Protein AF-A0AAV3RCK6-F1 (afdb_monomer)

Secondary structure (DSSP, 8-state):
-------------------TT-EEEEEEEETT--TTT---EEEEEEEETTEEEEEEEEE-SS--SSHHHHHHHHHHHHHHHHHHHHHHHHHTT----SPEEEEES-HHHHHHHH-TT--SS-TTTHHHHHHHHHHHHTTSEEEEE--GGG-PPP--------

Structure (mmCIF, N/CA/C/O backbone):
data_AF-A0AAV3RCK6-F1
#
_entry.id   AF-A0AAV3RCK6-F1
#
loop_
_atom_site.group_PDB
_atom_site.id
_atom_site.type_symbol
_atom_site.label_atom_id
_atom_site.label_alt_id
_atom_site.label_comp_id
_atom_site.label_asym_id
_atom_site.label_entity_id
_atom_site.label_seq_id
_atom_site.pdbx_PDB_ins_code
_atom_site.Cartn_x
_atom_site.Cartn_y
_atom_site.Cartn_z
_atom_site.occupancy
_atom_site.B_iso_or_equiv
_atom_site.auth_seq_id
_atom_site.auth_comp_id
_atom_site.auth_asym_id
_atom_site.auth_atom_id
_atom_site.pdbx_PDB_model_num
ATOM 1 N N . MET A 1 1 ? -31.144 50.987 -7.242 1.00 37.03 1 MET A N 1
ATOM 2 C CA . MET A 1 1 ? -29.852 50.619 -7.860 1.00 37.03 1 MET A CA 1
ATOM 3 C C . MET A 1 1 ? -29.172 49.601 -6.957 1.00 37.03 1 MET A C 1
ATOM 5 O O . MET A 1 1 ? -29.012 49.925 -5.790 1.00 37.03 1 MET A O 1
ATOM 9 N N . TYR A 1 2 ? -28.798 48.442 -7.527 1.00 28.69 2 TYR A N 1
ATOM 10 C CA . TYR A 1 2 ? -27.949 47.359 -6.977 1.00 28.69 2 TYR A CA 1
ATOM 11 C C . TYR A 1 2 ? -28.524 46.544 -5.791 1.00 28.69 2 TYR A C 1
ATOM 13 O O . TYR A 1 2 ? -29.094 47.122 -4.881 1.00 28.69 2 TYR A O 1
ATOM 21 N N . ASN A 1 3 ? -28.474 45.205 -5.709 1.00 35.22 3 ASN A N 1
ATOM 22 C CA . ASN A 1 3 ? -27.654 44.142 -6.325 1.00 35.22 3 ASN A CA 1
ATOM 23 C C . ASN A 1 3 ? -28.512 42.853 -6.454 1.00 35.22 3 ASN A C 1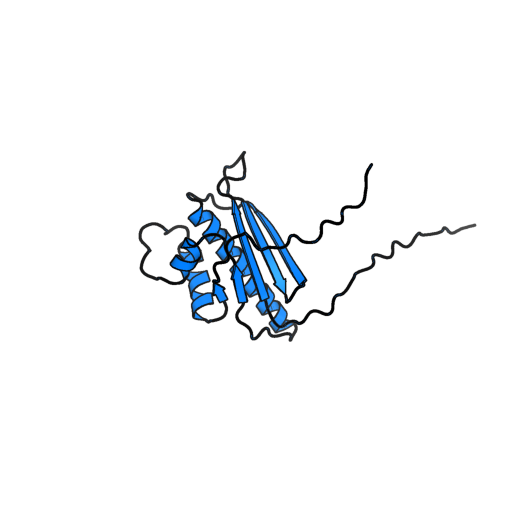
ATOM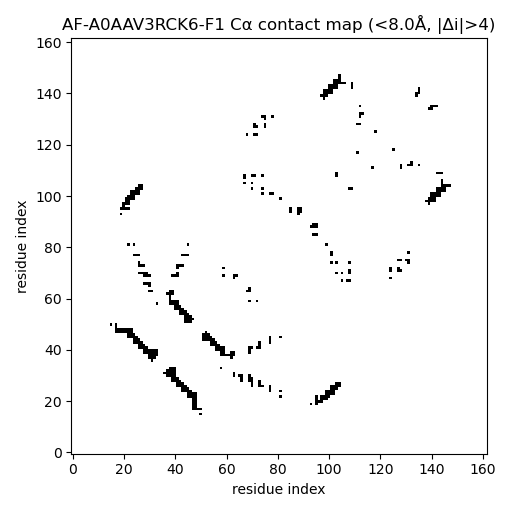 25 O O . ASN A 1 3 ? -29.297 42.563 -5.561 1.00 35.22 3 ASN A O 1
ATOM 29 N N . SER A 1 4 ? -28.551 42.179 -7.608 1.00 34.81 4 SER A N 1
ATOM 30 C CA . SER A 1 4 ? -27.689 41.052 -8.036 1.00 34.81 4 SER A CA 1
ATOM 31 C C . SER A 1 4 ? -27.956 39.717 -7.308 1.00 34.81 4 SER A C 1
ATOM 33 O O . SER A 1 4 ? -27.585 39.534 -6.153 1.00 34.81 4 SER A O 1
ATOM 35 N N . LEU A 1 5 ? -28.600 38.784 -8.025 1.00 42.97 5 LEU A N 1
ATOM 36 C CA . LEU A 1 5 ? -28.798 37.373 -7.673 1.00 42.97 5 LEU A CA 1
ATOM 37 C C . LEU A 1 5 ? -27.470 36.616 -7.822 1.00 42.97 5 LEU A C 1
ATOM 39 O O . LEU A 1 5 ? -26.964 36.486 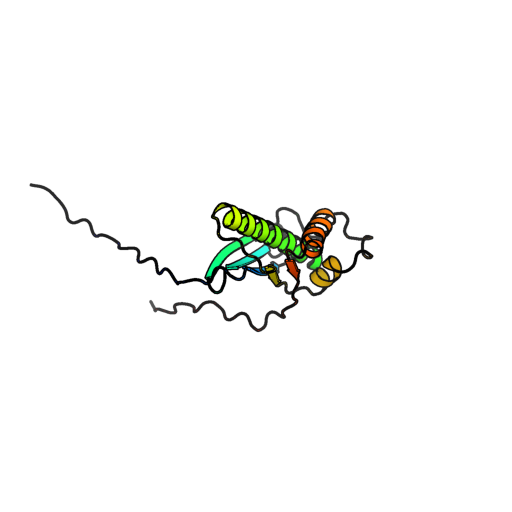-8.935 1.00 42.97 5 LEU A O 1
ATOM 43 N N . GLN A 1 6 ? -26.931 36.068 -6.732 1.00 38.38 6 GLN A N 1
ATOM 44 C CA . GLN A 1 6 ? -25.886 35.045 -6.802 1.00 38.38 6 GLN A CA 1
ATOM 45 C C . GLN A 1 6 ? -26.498 33.663 -6.561 1.00 38.38 6 GLN A C 1
ATOM 47 O O . GLN A 1 6 ? -26.965 33.338 -5.472 1.00 38.38 6 GLN A O 1
ATOM 52 N N . SER A 1 7 ? -26.498 32.872 -7.633 1.00 46.41 7 SER A N 1
ATOM 53 C CA . SER A 1 7 ? -26.775 31.438 -7.664 1.00 46.41 7 SER A CA 1
ATOM 54 C C . SER A 1 7 ? -25.803 30.695 -6.742 1.00 46.41 7 SER A C 1
ATOM 56 O O . SER A 1 7 ? -24.600 30.641 -7.001 1.00 46.41 7 SER A O 1
ATOM 58 N N . GLY A 1 8 ? -26.320 30.145 -5.644 1.00 41.75 8 GLY A N 1
ATOM 59 C CA . GLY A 1 8 ? -25.568 29.276 -4.750 1.00 41.75 8 GLY A CA 1
ATOM 60 C C . GLY A 1 8 ? -25.539 27.852 -5.295 1.00 41.75 8 GLY A C 1
ATOM 61 O O . GLY A 1 8 ? -26.522 27.126 -5.179 1.00 41.75 8 GLY A O 1
ATOM 62 N N . HIS A 1 9 ? -24.406 27.427 -5.854 1.00 49.38 9 HIS A N 1
ATOM 63 C CA . HIS A 1 9 ? -24.121 26.007 -6.060 1.00 49.38 9 HIS A CA 1
ATOM 64 C C . HIS A 1 9 ? -23.918 25.338 -4.692 1.00 49.38 9 HIS A C 1
ATOM 66 O O . HIS A 1 9 ? -22.811 25.323 -4.149 1.00 49.38 9 HIS A O 1
ATOM 72 N N . SER A 1 10 ? -24.978 24.770 -4.124 1.00 48.69 10 SER A N 1
ATOM 73 C CA . SER A 1 10 ? -24.889 23.878 -2.970 1.00 48.69 10 SER A CA 1
ATOM 74 C C . SER A 1 10 ? -24.235 22.563 -3.405 1.00 48.69 10 SER A C 1
ATOM 76 O O . SER A 1 10 ? -24.882 21.642 -3.899 1.00 48.69 10 SER A O 1
ATOM 78 N N . ARG A 1 11 ? -22.909 22.474 -3.246 1.00 53.84 11 ARG A N 1
ATOM 79 C CA . ARG A 1 11 ? -22.178 21.203 -3.330 1.00 53.84 11 ARG A CA 1
ATOM 80 C C . ARG A 1 11 ? -22.642 20.312 -2.177 1.00 53.84 11 ARG A C 1
ATOM 82 O O . ARG A 1 11 ? -22.252 20.519 -1.031 1.00 53.84 11 ARG A O 1
ATOM 89 N N . LEU A 1 12 ? -23.519 19.364 -2.490 1.00 44.03 12 LEU A N 1
ATOM 90 C CA . LEU A 1 12 ? -24.016 18.365 -1.555 1.00 44.03 12 LEU A CA 1
ATOM 91 C C . LEU A 1 12 ? -22.910 17.327 -1.318 1.00 44.03 12 LEU A C 1
ATOM 93 O O . LEU A 1 12 ? -22.669 16.464 -2.159 1.00 44.03 12 LEU A O 1
ATOM 97 N N . TRP A 1 13 ? -22.210 17.427 -0.193 1.00 50.34 13 TRP A N 1
ATOM 98 C CA . TRP A 1 13 ? -21.311 16.369 0.259 1.00 50.34 13 TRP A CA 1
ATOM 99 C C . TRP A 1 13 ? -22.150 15.280 0.928 1.00 50.34 13 TRP A C 1
ATOM 101 O O . TRP A 1 13 ? -22.814 15.537 1.931 1.00 50.34 13 TRP A O 1
ATOM 111 N N . VAL A 1 14 ? -22.144 14.071 0.368 1.00 56.88 14 VAL A N 1
ATOM 112 C CA . VAL A 1 14 ? -22.771 12.909 1.005 1.00 56.88 14 VAL A CA 1
ATOM 113 C C . VAL A 1 14 ? -21.751 12.306 1.964 1.00 56.88 14 VAL A C 1
ATOM 115 O O . VAL A 1 14 ? -20.749 11.738 1.535 1.00 56.88 14 VAL A O 1
ATOM 118 N N . LEU A 1 15 ? -21.992 12.465 3.264 1.00 53.50 15 LEU A N 1
ATOM 119 C CA . LEU A 1 15 ? -21.208 11.814 4.308 1.00 53.50 15 LEU A CA 1
ATOM 120 C C . LEU A 1 15 ? -21.858 10.466 4.622 1.00 53.50 15 LEU A C 1
ATOM 122 O O . LEU A 1 15 ? -22.974 10.420 5.139 1.00 53.50 15 LEU A O 1
ATOM 126 N N . TYR A 1 16 ? -21.171 9.373 4.301 1.00 58.69 16 TYR A N 1
ATOM 127 C CA . TYR A 1 16 ? -21.591 8.042 4.724 1.00 58.69 16 TYR A CA 1
ATOM 128 C C . TYR A 1 16 ? -21.055 7.770 6.135 1.00 58.69 16 TYR A C 1
ATOM 130 O O . TYR A 1 16 ? -19.864 7.986 6.376 1.00 58.69 16 TYR A O 1
ATOM 138 N N . PRO A 1 17 ? -21.888 7.295 7.080 1.00 56.59 17 PRO A N 1
ATOM 139 C CA . PRO A 1 17 ? -21.384 6.783 8.345 1.00 56.59 17 PRO A CA 1
ATOM 140 C C . PRO A 1 17 ? -20.485 5.581 8.045 1.00 56.59 17 PRO A C 1
ATOM 142 O O . PRO A 1 17 ? -20.944 4.553 7.555 1.00 56.59 17 PRO A O 1
ATOM 145 N N . CYS A 1 18 ? -19.190 5.739 8.299 1.00 58.44 18 CYS A N 1
ATOM 146 C CA . CYS A 1 18 ? -18.191 4.727 8.008 1.00 58.44 18 CYS A CA 1
ATOM 147 C C . CYS A 1 18 ? -17.692 4.113 9.313 1.00 58.44 18 CYS A C 1
ATOM 149 O O . CYS A 1 18 ? -17.218 4.824 10.200 1.00 58.44 18 CYS A O 1
ATOM 151 N N . SER A 1 19 ? -17.761 2.788 9.439 1.00 64.94 19 SER A N 1
ATOM 152 C CA . SER A 1 19 ? -17.076 2.105 10.532 1.00 64.94 19 SER A CA 1
ATOM 153 C C . SER A 1 19 ? -15.565 2.215 10.309 1.00 64.94 19 SER A C 1
ATOM 155 O O . SER A 1 19 ? -15.023 1.597 9.391 1.00 64.94 19 SER A O 1
ATOM 157 N N . VAL A 1 20 ? -14.880 2.996 11.146 1.00 66.62 20 VAL A N 1
ATOM 158 C CA . VAL A 1 20 ? -13.416 3.200 11.145 1.00 66.62 20 VAL A CA 1
ATOM 159 C C . VAL A 1 20 ? -12.715 1.976 11.755 1.00 66.62 20 VAL A C 1
ATOM 161 O O . VAL A 1 20 ? -11.941 2.074 12.698 1.00 66.62 20 VAL A O 1
ATOM 164 N N . SER A 1 21 ? -13.064 0.777 11.294 1.00 75.69 21 SER A N 1
ATOM 165 C CA . SER A 1 21 ? -12.618 -0.476 11.914 1.00 75.69 21 SER A CA 1
ATOM 166 C C . SER A 1 21 ? -11.607 -1.234 11.069 1.00 75.69 21 SER A C 1
ATOM 168 O O . SER A 1 21 ? -10.853 -2.033 11.621 1.00 75.69 21 SER A O 1
ATOM 170 N N . LYS A 1 22 ? -11.567 -1.004 9.750 1.00 84.81 22 LYS A N 1
ATOM 171 C CA . LYS A 1 22 ? -10.732 -1.772 8.823 1.00 84.81 22 LYS A CA 1
ATOM 172 C C . LYS A 1 22 ? -10.112 -0.885 7.754 1.00 84.81 22 LYS A C 1
ATOM 174 O O . LYS A 1 22 ? -10.825 -0.133 7.099 1.00 84.81 22 LYS A O 1
ATOM 179 N N . LEU A 1 23 ? -8.804 -1.029 7.556 1.00 88.38 23 LEU A N 1
ATOM 180 C CA . LEU A 1 23 ? -8.079 -0.448 6.431 1.00 88.38 23 LEU A CA 1
ATOM 181 C C . LEU A 1 23 ? -7.781 -1.557 5.413 1.00 88.38 23 LEU A C 1
ATOM 183 O O . LEU A 1 23 ? -7.241 -2.607 5.777 1.00 88.38 23 LEU A O 1
ATOM 187 N N . ALA A 1 24 ? -8.157 -1.342 4.157 1.00 90.00 24 ALA A N 1
ATOM 188 C CA . ALA A 1 24 ? -7.881 -2.260 3.059 1.00 90.00 24 ALA A CA 1
ATOM 189 C C . ALA A 1 24 ? -7.297 -1.489 1.880 1.00 90.00 24 ALA A C 1
ATOM 191 O O . ALA A 1 24 ? -7.839 -0.466 1.472 1.00 90.00 24 ALA A O 1
ATOM 192 N N . SER A 1 25 ? -6.213 -1.997 1.318 1.00 90.56 25 SER A N 1
ATOM 193 C CA . SER A 1 25 ? -5.490 -1.340 0.240 1.00 90.56 25 SER A CA 1
ATOM 194 C C . SER A 1 25 ? -5.354 -2.284 -0.940 1.00 90.56 25 SER A C 1
ATOM 196 O O . SER A 1 25 ? -5.172 -3.483 -0.760 1.00 90.56 25 SER A O 1
ATOM 198 N N . PHE A 1 26 ? -5.431 -1.745 -2.147 1.00 89.88 26 PHE A N 1
ATOM 199 C CA . PHE A 1 26 ? -5.258 -2.484 -3.391 1.00 89.88 26 PHE A CA 1
ATOM 200 C C . PHE A 1 26 ? -4.215 -1.775 -4.238 1.00 89.88 26 PHE A C 1
ATOM 202 O O . PHE A 1 26 ? -4.136 -0.544 -4.215 1.00 89.88 26 PHE A O 1
ATOM 209 N N . THR A 1 27 ? -3.437 -2.541 -4.988 1.00 89.44 27 THR A N 1
ATOM 210 C CA . THR A 1 27 ? -2.449 -2.011 -5.923 1.00 89.44 27 THR A CA 1
ATOM 211 C C . THR A 1 27 ? -2.356 -2.883 -7.165 1.00 89.44 27 THR A C 1
ATOM 213 O O . THR A 1 27 ? -2.672 -4.071 -7.117 1.00 89.44 27 THR A O 1
ATOM 216 N N . ASP A 1 28 ? -1.969 -2.239 -8.258 1.00 87.31 28 ASP A N 1
ATOM 217 C CA . ASP A 1 28 ? -1.803 -2.805 -9.593 1.00 87.31 28 ASP A CA 1
ATOM 218 C C . ASP A 1 28 ? -0.685 -2.016 -10.293 1.00 87.31 28 ASP A C 1
ATOM 220 O O . ASP A 1 28 ? -0.606 -0.786 -10.124 1.00 87.31 28 ASP A O 1
ATOM 224 N N . ALA A 1 29 ? 0.202 -2.678 -11.037 1.00 86.50 29 ALA A N 1
ATOM 225 C CA . ALA A 1 29 ? 1.292 -2.011 -11.737 1.00 86.50 29 ALA A CA 1
ATOM 226 C C . ALA A 1 29 ? 1.480 -2.508 -13.178 1.00 86.50 29 ALA A C 1
ATOM 228 O O . ALA A 1 29 ? 1.993 -3.587 -13.455 1.00 86.50 29 ALA A O 1
ATOM 229 N N . ASP A 1 30 ? 1.233 -1.617 -14.133 1.00 86.44 30 ASP A N 1
ATOM 230 C CA . ASP A 1 30 ? 1.476 -1.894 -15.543 1.00 86.44 30 ASP A CA 1
ATOM 231 C C . ASP A 1 30 ? 2.953 -1.668 -15.909 1.00 86.44 30 ASP A C 1
ATOM 233 O O . ASP A 1 30 ? 3.501 -0.565 -15.765 1.00 86.44 30 ASP A O 1
ATOM 237 N N . TRP A 1 31 ? 3.624 -2.716 -16.387 1.00 82.38 31 TRP A N 1
ATOM 238 C CA . TRP A 1 31 ? 5.041 -2.676 -16.740 1.00 82.38 31 TRP A CA 1
ATOM 239 C C . TRP A 1 31 ? 5.271 -2.061 -18.118 1.00 82.38 31 TRP A C 1
ATOM 241 O O . TRP A 1 31 ? 4.818 -2.569 -19.138 1.00 82.38 31 TRP A O 1
ATOM 251 N N . GLY A 1 32 ? 6.043 -0.973 -18.160 1.00 76.56 32 GLY A N 1
ATOM 252 C CA . GLY A 1 32 ? 6.334 -0.280 -19.415 1.00 76.56 32 GLY A CA 1
ATOM 253 C C . GLY A 1 32 ? 5.127 0.434 -20.037 1.00 76.56 32 GLY A C 1
ATOM 254 O O . GLY A 1 32 ? 5.206 0.807 -21.208 1.00 76.56 32 GLY A O 1
ATOM 255 N N . GLY A 1 33 ? 4.056 0.657 -19.265 1.00 76.50 33 GLY A N 1
ATOM 256 C CA . GLY A 1 33 ? 2.799 1.258 -19.727 1.00 76.50 33 GLY A CA 1
ATOM 257 C C . GLY A 1 33 ? 2.914 2.689 -20.269 1.00 76.50 33 GLY A C 1
ATOM 258 O O . GLY A 1 33 ? 2.032 3.150 -20.988 1.00 76.50 33 GLY A O 1
ATOM 259 N N . CYS A 1 34 ? 4.006 3.415 -19.985 1.00 77.31 34 CYS A N 1
ATOM 260 C CA . CYS A 1 34 ? 4.273 4.700 -20.635 1.00 77.31 34 CYS A CA 1
ATOM 261 C C . CYS A 1 34 ? 4.972 4.498 -22.000 1.00 77.31 34 CYS A C 1
ATOM 263 O O . CYS A 1 34 ? 6.137 4.090 -22.017 1.00 77.31 34 CYS A O 1
ATOM 265 N N . PRO A 1 35 ? 4.335 4.838 -23.138 1.00 73.00 35 PRO A N 1
ATOM 266 C CA . PRO A 1 35 ? 4.895 4.590 -24.470 1.00 73.00 35 PRO A CA 1
ATOM 267 C C . PRO A 1 35 ? 6.183 5.379 -24.745 1.00 73.00 35 PRO A C 1
ATOM 269 O O . PRO A 1 35 ? 7.084 4.852 -25.398 1.00 73.00 35 PRO A O 1
ATOM 272 N N . ASP A 1 36 ? 6.300 6.591 -24.193 1.00 75.50 36 ASP A N 1
ATOM 273 C CA . ASP A 1 36 ? 7.427 7.493 -24.461 1.00 75.50 36 ASP A CA 1
ATOM 274 C C . ASP A 1 36 ? 8.680 7.134 -23.658 1.00 75.50 36 ASP A C 1
ATOM 276 O O . ASP A 1 36 ? 9.793 7.153 -24.177 1.00 75.50 36 ASP A O 1
ATOM 280 N N . THR A 1 37 ? 8.518 6.802 -22.374 1.00 77.12 37 THR A N 1
ATOM 281 C CA . THR A 1 37 ? 9.660 6.576 -21.471 1.00 77.12 37 THR A CA 1
ATOM 282 C C . THR A 1 37 ? 9.826 5.126 -21.044 1.00 77.12 37 THR A C 1
ATOM 284 O O . THR A 1 37 ? 10.754 4.836 -20.293 1.00 77.12 37 THR A O 1
ATOM 287 N N . ARG A 1 38 ? 8.902 4.233 -21.430 1.00 80.06 38 ARG A N 1
ATOM 288 C CA . ARG A 1 38 ? 8.833 2.827 -20.986 1.00 80.06 38 ARG A CA 1
ATOM 289 C C . ARG A 1 38 ? 8.890 2.657 -19.464 1.00 80.06 38 ARG A C 1
ATOM 291 O O . ARG A 1 38 ? 9.323 1.630 -18.953 1.00 80.06 38 ARG A O 1
ATOM 298 N N . GLN A 1 39 ? 8.433 3.674 -18.735 1.00 82.62 39 GLN A N 1
ATOM 299 C CA . GLN A 1 39 ? 8.279 3.611 -17.284 1.00 82.62 39 GLN A CA 1
ATOM 300 C C . GLN A 1 39 ? 6.984 2.880 -16.955 1.00 82.62 39 GLN A C 1
ATOM 302 O O . GLN A 1 39 ? 5.975 3.064 -17.639 1.00 82.62 39 GLN A O 1
ATOM 307 N N . SER A 1 40 ? 7.017 2.084 -15.894 1.00 85.31 40 SER A N 1
ATOM 308 C CA . SER A 1 40 ? 5.822 1.437 -15.371 1.00 85.31 40 SER A CA 1
ATOM 309 C C . SER A 1 40 ? 4.857 2.452 -14.761 1.00 85.31 40 SER A C 1
ATOM 311 O O . SER A 1 40 ? 5.273 3.499 -14.252 1.00 85.31 40 SER A O 1
ATOM 313 N N . ILE A 1 41 ? 3.570 2.129 -14.780 1.00 86.62 41 ILE A N 1
ATOM 314 C CA . ILE A 1 41 ? 2.505 2.917 -14.162 1.00 86.62 41 ILE A CA 1
ATOM 315 C C . ILE A 1 41 ? 1.974 2.103 -12.990 1.00 86.62 41 ILE A C 1
ATOM 317 O O . ILE A 1 41 ? 1.455 1.016 -13.184 1.00 86.62 41 ILE A O 1
ATOM 321 N N . SER A 1 42 ? 2.107 2.622 -11.775 1.00 88.06 42 SER A N 1
ATOM 322 C CA . SER A 1 42 ? 1.524 2.004 -10.583 1.00 88.06 42 SER A CA 1
ATOM 323 C C . SER A 1 42 ? 0.258 2.738 -10.181 1.00 88.06 42 SER A C 1
ATOM 325 O O . SER A 1 42 ? 0.255 3.972 -10.103 1.00 88.06 42 SER A O 1
ATOM 327 N N . SER A 1 43 ? -0.779 1.982 -9.861 1.00 90.62 43 SER A N 1
ATOM 328 C CA . SER A 1 43 ? -1.999 2.486 -9.259 1.00 90.62 43 SER A CA 1
ATOM 329 C C . SER A 1 43 ? -2.225 1.880 -7.879 1.00 90.62 43 SER A C 1
ATOM 331 O O . SER A 1 43 ? -1.736 0.792 -7.551 1.00 90.62 43 SER A O 1
ATOM 333 N N . TYR A 1 44 ? -2.941 2.621 -7.041 1.00 91.25 44 TYR A N 1
ATOM 334 C CA . TYR A 1 44 ? -3.436 2.108 -5.778 1.00 91.25 44 TYR A CA 1
ATOM 335 C C . TYR A 1 44 ? -4.751 2.765 -5.377 1.00 91.25 44 TYR A C 1
ATOM 337 O O . TYR A 1 44 ? -5.064 3.892 -5.773 1.00 91.25 44 TYR A O 1
ATOM 345 N N . CYS A 1 45 ? -5.481 2.073 -4.511 1.00 92.06 45 CYS A N 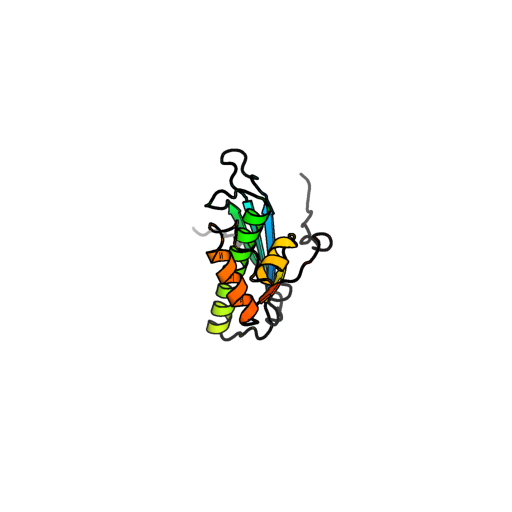1
ATOM 346 C CA . CYS A 1 45 ? -6.616 2.621 -3.785 1.00 92.06 45 CYS A CA 1
ATOM 347 C C . CYS A 1 45 ? -6.644 2.087 -2.350 1.00 92.06 45 CYS A C 1
ATOM 349 O O . CYS A 1 45 ? -6.418 0.900 -2.116 1.00 92.06 45 CYS A O 1
ATOM 351 N N . VAL A 1 46 ? -6.938 2.969 -1.398 1.00 90.38 46 VAL A N 1
ATOM 352 C CA . VAL A 1 46 ? -7.029 2.687 0.035 1.00 90.38 46 VAL A CA 1
ATOM 353 C C . VAL A 1 46 ? -8.445 2.982 0.509 1.00 90.38 46 VAL A C 1
ATOM 355 O O . VAL A 1 46 ? -8.964 4.088 0.339 1.00 90.38 46 VAL A O 1
ATOM 358 N N . TYR A 1 47 ? -9.045 1.981 1.134 1.00 89.62 47 TYR A N 1
ATOM 359 C CA . TYR A 1 47 ? -10.375 2.010 1.710 1.00 89.62 47 TYR A CA 1
ATOM 360 C C . TYR A 1 47 ? -10.300 1.985 3.230 1.00 89.62 47 TYR A C 1
ATOM 362 O O . TYR A 1 47 ? -9.564 1.192 3.822 1.00 89.62 47 TYR A O 1
ATOM 370 N N . LEU A 1 48 ? -11.123 2.820 3.850 1.00 88.62 48 LEU A N 1
ATOM 371 C CA . LEU A 1 48 ? -11.460 2.754 5.260 1.00 88.62 48 LEU A CA 1
ATOM 372 C C . LEU A 1 48 ? -12.893 2.234 5.358 1.00 88.62 48 LEU A C 1
ATOM 374 O O . LEU A 1 48 ? -13.815 2.906 4.904 1.00 88.62 48 LEU A O 1
ATOM 378 N N . GLY A 1 49 ? -13.083 1.027 5.890 1.00 86.88 49 GLY A N 1
ATOM 379 C CA . GLY A 1 49 ? -14.356 0.315 5.772 1.00 86.88 49 GLY A CA 1
ATOM 380 C C . GLY A 1 49 ? -14.750 0.163 4.300 1.00 86.88 49 GLY A C 1
ATOM 381 O O . GLY A 1 49 ? -13.977 -0.372 3.508 1.00 86.88 49 GLY A O 1
ATOM 382 N N . ASP A 1 50 ? -15.918 0.692 3.940 1.00 84.62 50 ASP A N 1
ATOM 383 C CA . ASP A 1 50 ? -16.427 0.711 2.560 1.00 84.62 50 ASP A CA 1
ATOM 384 C C . ASP A 1 50 ? -16.142 2.038 1.825 1.00 84.62 50 ASP A C 1
ATOM 386 O O . ASP A 1 50 ? -16.540 2.221 0.675 1.00 84.62 50 ASP A O 1
ATOM 390 N N . SER A 1 51 ? -15.459 2.985 2.476 1.00 86.81 51 SER A N 1
ATOM 391 C CA . SER A 1 51 ? -15.197 4.319 1.924 1.00 86.81 51 SER A CA 1
ATOM 392 C C . SER A 1 51 ? -13.814 4.397 1.287 1.00 86.81 51 SER A C 1
ATOM 394 O O . SER A 1 51 ? -12.808 4.154 1.952 1.00 86.81 51 SER A O 1
ATOM 396 N N . LEU A 1 52 ? -13.745 4.795 0.014 1.00 89.38 52 LEU A N 1
ATOM 397 C CA . LEU A 1 52 ? -12.483 5.119 -0.655 1.00 89.38 52 LEU A CA 1
ATOM 398 C C . LEU A 1 52 ? -11.932 6.439 -0.097 1.00 89.38 52 LEU A C 1
ATOM 400 O O . LEU A 1 52 ? -12.570 7.480 -0.254 1.00 89.38 52 LEU A O 1
ATOM 404 N N . ILE A 1 53 ? -10.754 6.402 0.528 1.00 89.75 53 ILE A N 1
ATOM 405 C CA . ILE A 1 53 ? -10.159 7.574 1.196 1.00 89.75 53 ILE A CA 1
ATOM 406 C C . ILE A 1 53 ? -8.896 8.102 0.511 1.00 89.75 53 ILE A C 1
ATOM 408 O O . ILE A 1 53 ? -8.598 9.286 0.627 1.00 89.75 53 ILE A O 1
ATOM 412 N N . SER A 1 54 ? -8.163 7.255 -0.215 1.00 91.12 54 SER A N 1
ATOM 413 C CA . SER A 1 54 ? -6.981 7.658 -0.984 1.00 91.12 54 SER A CA 1
ATOM 414 C C . SER A 1 54 ? -6.872 6.803 -2.239 1.00 91.12 54 SER A C 1
ATOM 416 O O . SER A 1 54 ? -7.132 5.601 -2.208 1.00 91.12 54 SER A O 1
ATOM 418 N N . TRP A 1 55 ? -6.513 7.415 -3.359 1.00 93.56 55 TRP A N 1
ATOM 419 C CA . TRP A 1 55 ? -6.218 6.715 -4.602 1.00 93.56 55 TRP A CA 1
ATOM 420 C C . TRP A 1 55 ? -5.206 7.516 -5.405 1.00 93.56 55 TRP A C 1
ATOM 422 O O . TRP A 1 55 ? -5.155 8.746 -5.328 1.00 93.56 55 TRP A O 1
ATOM 432 N N . SER A 1 56 ? -4.397 6.821 -6.193 1.00 90.38 56 SER A N 1
ATOM 433 C CA . SER A 1 56 ? -3.489 7.471 -7.126 1.00 90.38 56 SER A CA 1
ATOM 434 C C . SER A 1 56 ? -3.159 6.543 -8.278 1.00 90.38 56 SER A C 1
ATOM 436 O O . SER A 1 56 ? -3.102 5.326 -8.118 1.00 90.38 56 SER A O 1
ATOM 438 N N . VAL A 1 57 ? -2.891 7.141 -9.433 1.00 90.25 57 VAL A N 1
ATOM 439 C CA . VAL A 1 57 ? -2.265 6.480 -10.573 1.00 90.25 57 VAL A CA 1
ATOM 440 C C . VAL A 1 57 ? -1.051 7.318 -10.926 1.00 90.25 57 VAL A C 1
ATOM 442 O O . VAL A 1 57 ? -1.180 8.492 -11.277 1.00 90.25 57 VAL A O 1
ATOM 445 N N . LYS A 1 58 ? 0.141 6.743 -10.787 1.00 86.50 58 LYS A N 1
ATOM 446 C CA . LYS A 1 58 ? 1.394 7.469 -10.984 1.00 86.50 58 LYS A CA 1
ATOM 447 C C . LYS A 1 58 ? 2.409 6.639 -11.744 1.00 86.50 58 LYS A C 1
ATOM 449 O O . LYS A 1 58 ? 2.555 5.436 -11.540 1.00 86.50 58 LYS A O 1
ATOM 454 N N . ARG A 1 59 ? 3.161 7.326 -12.598 1.00 86.88 59 ARG A N 1
ATOM 455 C CA . ARG A 1 59 ? 4.348 6.760 -13.235 1.00 86.88 59 ARG A CA 1
ATOM 456 C C . ARG A 1 59 ? 5.421 6.512 -12.180 1.00 86.88 59 ARG A C 1
ATOM 458 O O . ARG A 1 59 ? 5.667 7.367 -11.327 1.00 86.88 59 ARG A O 1
ATOM 465 N N . GLN A 1 60 ? 6.066 5.355 -12.251 1.00 83.06 60 GLN A N 1
ATOM 466 C CA . GLN A 1 60 ? 7.200 5.036 -11.396 1.00 83.06 60 GLN A CA 1
ATOM 467 C C . GLN A 1 60 ? 8.400 5.890 -11.809 1.00 83.06 60 GLN A C 1
ATOM 469 O O . GLN A 1 60 ? 8.766 5.939 -12.982 1.00 83.06 60 GLN A O 1
ATOM 474 N N . GLN A 1 61 ? 9.009 6.573 -10.837 1.00 79.25 61 GLN A N 1
ATOM 475 C CA . GLN A 1 61 ? 10.174 7.433 -11.081 1.00 79.25 61 GLN A CA 1
ATOM 476 C C . GLN A 1 61 ? 11.388 6.629 -11.559 1.00 79.25 61 GLN A C 1
ATOM 478 O O . GLN A 1 61 ? 12.196 7.115 -12.346 1.00 79.25 61 GLN A O 1
ATOM 483 N N . THR A 1 62 ? 11.498 5.385 -11.101 1.00 78.50 62 THR A N 1
ATOM 484 C CA . THR A 1 62 ? 12.567 4.464 -11.475 1.00 78.50 62 THR A CA 1
ATOM 485 C C . THR A 1 62 ? 12.057 3.492 -12.528 1.00 78.50 62 THR A C 1
ATOM 487 O O . THR A 1 62 ? 10.995 2.894 -12.357 1.00 78.50 62 THR A O 1
ATOM 490 N N . LEU A 1 63 ? 12.838 3.287 -13.590 1.00 78.81 63 LEU A N 1
ATOM 491 C CA . LEU A 1 63 ? 12.575 2.230 -14.564 1.00 78.81 63 LEU A CA 1
ATOM 492 C C . LEU A 1 63 ? 12.572 0.867 -13.867 1.00 78.81 63 LEU A C 1
ATOM 494 O O . LEU A 1 63 ? 13.405 0.609 -12.998 1.00 78.81 63 LEU A O 1
ATOM 498 N N . SER A 1 64 ? 11.626 0.015 -14.246 1.00 79.25 64 SER A N 1
ATOM 499 C CA . SER A 1 64 ? 11.516 -1.347 -13.731 1.00 79.25 64 SER A CA 1
ATOM 500 C C . SER A 1 64 ? 11.949 -2.322 -14.819 1.00 79.25 64 SER A C 1
ATOM 502 O O . SER A 1 64 ? 11.452 -2.261 -15.945 1.00 79.25 64 SER A O 1
ATOM 504 N N . GLY A 1 65 ? 12.893 -3.207 -14.500 1.00 77.69 65 GLY A N 1
ATOM 505 C CA . GLY A 1 65 ? 13.440 -4.185 -15.443 1.00 77.69 65 GLY A CA 1
ATOM 506 C C . GLY A 1 65 ? 12.528 -5.392 -15.672 1.00 77.69 65 GLY A C 1
ATOM 507 O O . GLY A 1 65 ? 12.759 -6.164 -16.597 1.00 77.69 65 GLY A O 1
ATOM 508 N N . SER A 1 66 ? 11.491 -5.558 -14.845 1.00 78.88 66 SER A N 1
ATOM 509 C CA . SER A 1 66 ? 10.492 -6.625 -14.958 1.00 78.88 66 SER A CA 1
ATOM 510 C C . SER A 1 66 ? 9.133 -6.188 -14.404 1.00 78.88 66 SER A C 1
ATOM 512 O O . SER A 1 66 ? 9.050 -5.228 -13.632 1.00 78.88 66 SER A O 1
ATOM 514 N N . SER A 1 67 ? 8.073 -6.925 -14.746 1.00 79.62 67 SER A N 1
ATOM 515 C CA . SER A 1 67 ? 6.740 -6.731 -14.162 1.00 79.62 67 SER A CA 1
ATOM 516 C C . SER A 1 67 ? 6.718 -6.993 -12.659 1.00 79.62 67 SER A C 1
ATOM 518 O O . SER A 1 67 ? 6.177 -6.189 -11.913 1.00 79.62 67 SER A O 1
ATOM 520 N N . ALA A 1 68 ? 7.398 -8.041 -12.184 1.00 78.75 68 ALA A N 1
ATOM 521 C CA . ALA A 1 68 ? 7.503 -8.331 -10.753 1.00 78.75 68 ALA A CA 1
ATOM 522 C C . ALA A 1 68 ? 8.142 -7.180 -9.959 1.00 78.75 68 ALA A C 1
ATOM 524 O O . ALA A 1 68 ? 7.716 -6.876 -8.850 1.00 78.75 68 ALA A O 1
ATOM 525 N N . GLU A 1 69 ? 9.144 -6.517 -10.535 1.00 79.62 69 GLU A N 1
ATOM 526 C CA . GLU A 1 69 ? 9.767 -5.341 -9.932 1.00 79.62 69 GLU A CA 1
ATOM 527 C C . GLU A 1 69 ? 8.827 -4.128 -9.906 1.00 79.62 69 GLU A C 1
ATOM 529 O O . GLU A 1 69 ? 8.771 -3.410 -8.907 1.00 79.62 69 GLU A O 1
ATOM 534 N N . ALA A 1 70 ? 8.082 -3.904 -10.993 1.00 84.38 70 ALA A N 1
ATOM 535 C CA . ALA A 1 70 ? 7.092 -2.836 -11.067 1.00 84.38 70 ALA A CA 1
ATOM 536 C C . ALA A 1 70 ? 5.989 -3.031 -10.017 1.00 84.38 70 ALA A C 1
ATOM 538 O O . ALA A 1 70 ? 5.694 -2.100 -9.268 1.00 84.38 70 ALA A O 1
ATOM 539 N N . GLU A 1 71 ? 5.463 -4.248 -9.905 1.00 84.38 71 GLU A N 1
ATOM 540 C CA . GLU A 1 71 ? 4.488 -4.629 -8.882 1.00 84.38 71 GLU A CA 1
ATOM 541 C C . GLU A 1 71 ? 5.037 -4.410 -7.476 1.00 84.38 71 GLU A C 1
ATOM 543 O O . GLU A 1 71 ? 4.401 -3.770 -6.640 1.00 84.38 71 GLU A O 1
ATOM 548 N N . TYR A 1 72 ? 6.275 -4.841 -7.224 1.00 80.12 72 TYR A N 1
ATOM 549 C CA . TYR A 1 72 ? 6.902 -4.682 -5.915 1.00 80.12 72 TYR A CA 1
ATOM 550 C C . TYR A 1 72 ? 6.996 -3.210 -5.482 1.00 80.12 72 TYR A C 1
ATOM 552 O O . TYR A 1 72 ? 6.644 -2.853 -4.355 1.00 80.12 72 TYR A O 1
ATOM 560 N N . LYS A 1 73 ? 7.421 -2.332 -6.395 1.00 83.94 73 LYS A N 1
ATOM 561 C CA . LYS A 1 73 ? 7.464 -0.880 -6.157 1.00 83.94 73 LYS A CA 1
ATOM 562 C C . LYS A 1 73 ? 6.066 -0.281 -5.956 1.00 83.94 73 LYS A C 1
ATOM 564 O O .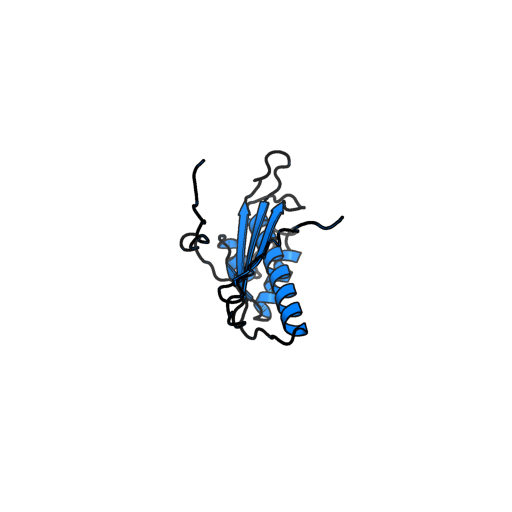 LYS A 1 73 ? 5.916 0.681 -5.201 1.00 83.94 73 LYS A O 1
ATOM 569 N N . GLY A 1 74 ? 5.045 -0.827 -6.621 1.00 86.62 74 GLY A N 1
ATOM 570 C CA . GLY A 1 74 ? 3.638 -0.484 -6.386 1.00 86.62 74 GLY A CA 1
ATOM 571 C C . GLY A 1 74 ? 3.210 -0.821 -4.956 1.00 86.62 74 GLY A C 1
ATOM 572 O O . GLY A 1 74 ? 2.734 0.055 -4.228 1.00 86.62 74 GLY A O 1
ATOM 573 N N . VAL A 1 75 ? 3.512 -2.044 -4.513 1.00 85.81 75 VAL A N 1
ATOM 574 C CA . VAL A 1 75 ? 3.245 -2.522 -3.149 1.00 85.81 75 VAL A CA 1
ATOM 575 C C . VAL A 1 75 ? 3.950 -1.671 -2.096 1.00 85.81 75 VAL A C 1
ATOM 577 O O . VAL A 1 75 ? 3.319 -1.225 -1.141 1.00 85.81 75 VAL A O 1
ATOM 580 N N . ALA A 1 76 ? 5.236 -1.373 -2.270 1.00 86.06 76 ALA A N 1
ATOM 581 C CA . ALA A 1 76 ? 5.970 -0.532 -1.324 1.00 86.06 76 ALA A CA 1
ATOM 582 C C . ALA A 1 76 ? 5.349 0.870 -1.179 1.00 86.06 76 ALA A C 1
ATOM 584 O O . ALA A 1 76 ? 5.233 1.388 -0.066 1.00 86.06 76 ALA A O 1
ATOM 585 N N . ASN A 1 77 ? 4.872 1.447 -2.287 1.00 88.12 77 ASN A N 1
ATOM 586 C CA . ASN A 1 77 ? 4.153 2.721 -2.287 1.00 88.12 77 ASN A CA 1
ATOM 587 C C . ASN A 1 77 ? 2.813 2.653 -1.549 1.00 88.12 77 ASN A C 1
ATOM 589 O O . ASN A 1 77 ? 2.519 3.524 -0.737 1.00 88.12 77 ASN A O 1
ATOM 593 N N . VAL A 1 78 ? 1.976 1.649 -1.825 1.00 89.56 78 VAL A N 1
ATOM 594 C CA . VAL A 1 78 ? 0.674 1.565 -1.145 1.00 89.56 78 VAL A CA 1
ATOM 595 C C . VAL A 1 78 ? 0.845 1.247 0.342 1.00 89.56 78 VAL A C 1
ATOM 597 O O . VAL A 1 78 ? 0.062 1.708 1.173 1.00 89.56 78 VAL A O 1
ATOM 600 N N . VAL A 1 79 ? 1.891 0.503 0.707 1.00 87.88 79 VAL A N 1
ATOM 601 C CA . VAL A 1 79 ? 2.226 0.215 2.104 1.00 87.88 79 VAL A CA 1
ATOM 602 C C . VAL A 1 79 ? 2.649 1.478 2.848 1.00 87.88 79 VAL A C 1
ATOM 604 O O . VAL A 1 79 ? 2.181 1.696 3.969 1.00 87.88 79 VAL A O 1
ATOM 607 N N . SER A 1 80 ? 3.499 2.316 2.249 1.00 89.00 80 SER A N 1
ATOM 608 C CA . SER A 1 80 ? 3.913 3.577 2.870 1.00 89.00 80 SER A CA 1
ATOM 609 C C . SER A 1 80 ? 2.729 4.531 3.042 1.00 89.00 80 SER A C 1
ATOM 611 O O . SER A 1 80 ? 2.548 5.069 4.134 1.00 89.00 80 SER A O 1
ATOM 613 N N . GLU A 1 81 ? 1.861 4.633 2.033 1.00 91.12 81 GLU A N 1
ATOM 614 C CA . GLU A 1 81 ? 0.611 5.398 2.100 1.00 91.12 81 GLU A CA 1
ATOM 615 C C . GLU A 1 81 ? -0.320 4.874 3.206 1.00 91.12 81 GLU A C 1
ATOM 617 O O . GLU A 1 81 ? -0.832 5.639 4.022 1.00 91.12 81 GLU A O 1
ATOM 622 N N . SER A 1 82 ? -0.497 3.552 3.298 1.00 89.38 82 SER A N 1
ATOM 623 C CA . SER A 1 82 ? -1.347 2.929 4.323 1.00 89.38 82 SER A CA 1
ATOM 624 C C . SER A 1 82 ? -0.801 3.167 5.733 1.00 89.38 82 SER A C 1
ATOM 626 O O . SER A 1 82 ? -1.561 3.437 6.663 1.00 89.38 82 SER A O 1
ATOM 628 N N . CYS A 1 83 ? 0.524 3.108 5.900 1.00 89.00 83 CYS A N 1
ATOM 629 C CA . CYS A 1 83 ? 1.191 3.451 7.154 1.00 89.00 83 CYS A CA 1
ATOM 630 C C . CYS A 1 83 ? 0.992 4.926 7.516 1.00 89.00 83 CYS A C 1
ATOM 632 O O . CYS A 1 83 ? 0.702 5.228 8.674 1.00 89.00 83 CYS A O 1
ATOM 634 N N . TRP A 1 84 ? 1.111 5.830 6.541 1.00 92.00 84 TRP A N 1
ATOM 635 C CA . TRP A 1 84 ? 0.871 7.255 6.749 1.00 92.00 84 TRP A CA 1
ATOM 636 C C . TRP A 1 84 ? -0.574 7.524 7.182 1.00 92.00 84 TRP A C 1
ATOM 638 O O . TRP A 1 84 ? -0.784 8.160 8.212 1.00 92.00 84 TRP A O 1
ATOM 648 N N . ILE A 1 85 ? -1.561 6.948 6.486 1.00 91.12 85 ILE A N 1
ATOM 649 C CA . ILE A 1 85 ? -2.984 7.051 6.851 1.00 91.12 85 ILE A CA 1
ATOM 650 C C . ILE A 1 85 ? -3.227 6.506 8.259 1.00 91.12 85 ILE A C 1
ATOM 652 O O . ILE A 1 85 ? -3.939 7.125 9.048 1.00 91.12 85 ILE A O 1
ATOM 656 N N . ARG A 1 86 ? -2.630 5.363 8.612 1.00 88.12 86 ARG A N 1
ATOM 657 C CA . ARG A 1 86 ? -2.802 4.784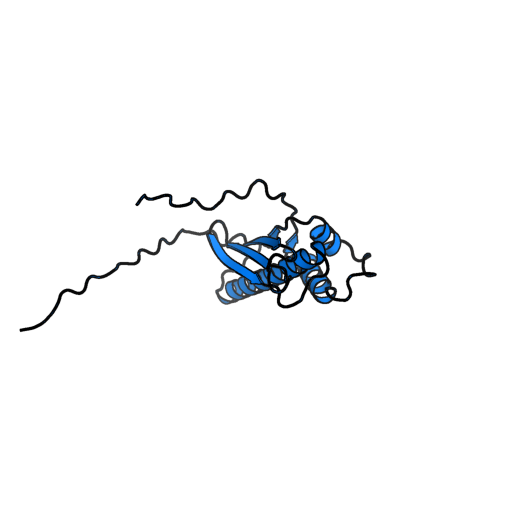 9.948 1.00 88.12 86 ARG A CA 1
ATOM 658 C C . ARG A 1 86 ? -2.231 5.690 11.036 1.00 88.12 86 ARG A C 1
ATOM 660 O O . ARG A 1 86 ? -2.879 5.870 12.060 1.00 88.12 86 ARG A O 1
ATOM 667 N N . ASN A 1 87 ? -1.060 6.279 10.807 1.00 89.94 87 ASN A N 1
ATOM 668 C CA . ASN A 1 87 ? -0.463 7.242 11.732 1.00 89.94 87 ASN A CA 1
ATOM 669 C C . ASN A 1 87 ? -1.309 8.514 11.850 1.00 89.94 87 ASN A C 1
ATOM 671 O O . ASN A 1 87 ? -1.559 8.972 12.961 1.00 89.94 87 ASN A O 1
ATOM 675 N N . LEU A 1 88 ? -1.832 9.024 10.734 1.00 91.12 88 LEU A N 1
ATOM 676 C CA . LEU A 1 88 ? -2.743 10.165 10.735 1.00 91.12 88 LEU A CA 1
ATOM 677 C C . LEU A 1 88 ? -4.003 9.877 11.565 1.00 91.12 88 LEU A C 1
ATOM 679 O O . LEU A 1 88 ? -4.417 10.693 12.382 1.00 91.12 88 LEU A O 1
ATOM 683 N N . LEU A 1 89 ? -4.602 8.696 11.402 1.00 88.75 89 LEU A N 1
ATOM 684 C CA . LEU A 1 89 ? -5.770 8.291 12.185 1.00 88.75 89 LEU A CA 1
ATOM 685 C C . LEU A 1 89 ? -5.448 8.110 13.674 1.00 88.75 89 LEU A C 1
ATOM 687 O O . LEU A 1 89 ? -6.282 8.437 14.517 1.00 88.75 89 LEU A O 1
ATOM 691 N N . LEU A 1 90 ? -4.238 7.651 14.008 1.00 88.69 90 LEU A N 1
ATOM 692 C CA . LEU A 1 90 ? -3.761 7.604 15.391 1.00 88.69 90 LEU A CA 1
ATOM 693 C C . LEU A 1 90 ? -3.679 9.008 16.009 1.00 88.69 90 LEU A C 1
ATOM 695 O O . LEU A 1 90 ? -4.179 9.204 17.115 1.00 88.69 90 LEU A O 1
ATOM 699 N N . GLU A 1 91 ? -3.124 9.990 15.295 1.00 92.31 91 GLU A N 1
ATOM 700 C CA . GLU A 1 91 ? -3.058 11.391 15.749 1.00 92.31 91 GLU A CA 1
ATOM 701 C C . GLU A 1 91 ? -4.451 12.026 15.894 1.00 92.31 91 GLU A C 1
ATOM 703 O O . GLU A 1 91 ? -4.708 12.798 16.820 1.00 92.31 91 GLU A O 1
ATOM 708 N N . LEU A 1 92 ? -5.392 11.642 15.029 1.00 89.00 92 LEU A N 1
ATOM 709 C CA . LEU A 1 92 ? -6.793 12.063 15.097 1.00 89.00 92 LEU A CA 1
ATOM 710 C C . LEU A 1 92 ? -7.619 11.306 16.153 1.00 89.00 92 LEU A C 1
ATOM 712 O O . LEU A 1 92 ? -8.824 11.523 16.235 1.00 89.00 92 LEU A O 1
ATOM 716 N N . HIS A 1 93 ? -6.990 10.468 16.985 1.00 87.12 93 HIS A N 1
ATOM 717 C CA . HIS A 1 93 ? -7.630 9.685 18.051 1.00 87.12 93 HIS A CA 1
ATOM 718 C C . HIS A 1 93 ? -8.632 8.622 17.554 1.00 87.12 93 HIS A C 1
ATOM 720 O O . HIS A 1 93 ? -9.515 8.192 18.298 1.00 87.12 93 HIS A O 1
ATOM 726 N N . PHE A 1 94 ? -8.455 8.134 16.322 1.00 86.19 94 PHE A N 1
ATOM 727 C CA . PHE A 1 94 ? -9.202 7.016 15.734 1.00 86.19 94 PHE A CA 1
ATOM 728 C C . PHE A 1 94 ? -8.272 5.825 15.429 1.00 86.19 94 PHE A C 1
ATOM 730 O O . PHE A 1 94 ? -8.010 5.518 14.264 1.00 86.19 94 PHE A O 1
ATOM 737 N N . PRO A 1 95 ? -7.737 5.131 16.453 1.00 83.88 95 PRO A N 1
ATOM 738 C CA . PRO A 1 95 ? -6.806 4.028 16.243 1.00 83.88 95 PRO A CA 1
ATOM 739 C C . PRO A 1 95 ? -7.466 2.856 15.502 1.00 83.88 95 PRO A C 1
ATOM 741 O O . PRO A 1 95 ? -8.467 2.302 15.956 1.00 83.88 95 PRO A O 1
ATOM 744 N N . ILE A 1 96 ? -6.848 2.414 14.404 1.00 84.69 96 ILE A N 1
ATOM 745 C CA . ILE A 1 96 ? -7.207 1.155 13.740 1.00 84.69 96 ILE A CA 1
ATOM 746 C C . ILE A 1 96 ? -6.411 0.023 14.390 1.00 84.69 96 ILE A C 1
ATOM 748 O O . ILE A 1 96 ? -5.199 -0.088 14.201 1.00 84.69 96 ILE A O 1
ATOM 752 N N . SER A 1 97 ? -7.098 -0.822 15.158 1.00 78.25 97 SER A N 1
ATOM 753 C CA . SER A 1 97 ? -6.515 -1.992 15.828 1.00 78.25 97 SER A CA 1
ATOM 754 C C . SER A 1 97 ? -6.415 -3.228 14.931 1.00 78.25 97 SER A C 1
ATOM 756 O O . SER A 1 97 ? -5.750 -4.197 15.293 1.00 78.25 97 SER A O 1
ATOM 758 N N . THR A 1 98 ? -7.062 -3.211 13.766 1.00 81.81 98 THR A N 1
ATOM 759 C CA . THR A 1 98 ? -7.021 -4.319 12.811 1.00 81.81 98 THR A CA 1
ATOM 760 C C . THR A 1 98 ? -5.790 -4.243 11.914 1.00 81.81 98 THR A C 1
ATOM 762 O O . THR A 1 98 ? -5.304 -3.169 11.549 1.00 81.81 98 THR A O 1
ATOM 765 N N . THR A 1 99 ? -5.275 -5.412 11.543 1.00 81.75 99 THR A N 1
ATOM 766 C CA . THR A 1 99 ? -4.205 -5.527 10.555 1.00 81.75 99 THR A CA 1
ATOM 767 C C . THR A 1 99 ? -4.696 -5.019 9.197 1.00 81.75 99 THR A C 1
ATOM 769 O O . THR A 1 99 ? -5.773 -5.401 8.734 1.00 81.75 99 THR A O 1
ATOM 772 N N . THR A 1 100 ? -3.908 -4.152 8.557 1.00 83.69 100 THR A N 1
ATOM 773 C CA . THR A 1 100 ? -4.238 -3.616 7.230 1.00 83.69 100 THR A CA 1
ATOM 774 C C . THR A 1 100 ? -4.034 -4.700 6.184 1.00 83.69 100 THR A C 1
ATOM 776 O O . THR A 1 100 ? -2.965 -5.308 6.124 1.00 83.69 100 THR A O 1
ATOM 779 N N . VAL A 1 101 ? -5.043 -4.944 5.354 1.00 85.00 101 VAL A N 1
ATOM 780 C CA . VAL A 1 101 ? -4.937 -5.934 4.277 1.00 85.00 101 VAL A CA 1
ATOM 781 C C . VAL A 1 101 ? -4.473 -5.236 3.009 1.00 85.00 101 VAL A C 1
ATOM 783 O O . VAL A 1 101 ? -5.101 -4.264 2.591 1.00 85.00 101 VAL A O 1
ATOM 786 N N . VAL A 1 102 ? -3.391 -5.723 2.402 1.00 84.69 102 VAL A N 1
ATOM 787 C CA . VAL A 1 102 ? -2.897 -5.220 1.113 1.00 84.69 102 VAL A CA 1
ATOM 788 C C . VAL A 1 102 ? -3.109 -6.293 0.053 1.00 84.69 102 VAL A C 1
ATOM 790 O O . VAL A 1 102 ? -2.558 -7.391 0.145 1.00 84.69 102 VAL A O 1
ATOM 793 N N . HIS A 1 103 ? -3.928 -5.963 -0.938 1.00 84.44 103 HIS A N 1
ATOM 794 C CA . HIS A 1 103 ? -4.263 -6.801 -2.077 1.00 84.44 103 HIS A CA 1
ATOM 795 C C . HIS A 1 103 ? -3.411 -6.416 -3.283 1.00 84.44 103 HIS A C 1
ATOM 797 O O . HIS A 1 103 ? -3.371 -5.251 -3.680 1.00 84.44 103 HIS A O 1
ATOM 803 N N . CYS A 1 104 ? -2.753 -7.416 -3.861 1.00 81.81 104 CYS A N 1
ATOM 804 C CA . CYS A 1 104 ? -1.891 -7.283 -5.032 1.00 81.81 104 CYS A CA 1
ATOM 805 C C . CYS A 1 104 ? -2.179 -8.467 -5.964 1.00 81.81 104 CYS A C 1
ATOM 807 O O . CYS A 1 104 ? -2.500 -9.563 -5.488 1.00 81.81 104 CYS A O 1
ATOM 809 N N . ASP A 1 105 ? -2.053 -8.262 -7.268 1.00 74.94 105 ASP A N 1
ATOM 810 C CA . ASP A 1 105 ? -2.340 -9.265 -8.300 1.00 74.94 105 ASP A CA 1
ATOM 811 C C . ASP A 1 105 ? -1.180 -10.255 -8.533 1.00 74.94 105 ASP A C 1
ATOM 813 O O . ASP A 1 105 ? -1.365 -11.313 -9.140 1.00 74.94 105 ASP A O 1
ATOM 817 N N . ASN A 1 106 ? 0.011 -9.949 -8.009 1.00 71.19 106 ASN A N 1
ATOM 818 C CA . ASN A 1 106 ? 1.206 -10.743 -8.236 1.00 71.19 106 ASN A CA 1
ATOM 819 C C . ASN A 1 106 ? 1.596 -11.612 -7.028 1.00 71.19 106 ASN A C 1
ATOM 821 O O . ASN A 1 106 ? 2.123 -11.143 -6.012 1.00 71.19 106 ASN A O 1
ATOM 825 N N . VAL A 1 107 ? 1.425 -12.928 -7.196 1.00 64.44 107 VAL A N 1
ATOM 826 C CA . VAL A 1 107 ? 1.793 -13.971 -6.220 1.00 64.44 107 VAL A CA 1
ATOM 827 C C . VAL A 1 107 ? 3.260 -13.864 -5.788 1.00 64.44 107 VAL A C 1
ATOM 829 O O . VAL A 1 107 ? 3.580 -14.145 -4.631 1.00 64.44 107 VAL A O 1
ATOM 832 N N . SER A 1 108 ? 4.165 -13.427 -6.677 1.00 64.56 108 SER A N 1
ATOM 833 C CA . SER A 1 108 ? 5.586 -13.317 -6.331 1.00 64.56 108 SER A CA 1
ATOM 834 C C . SER A 1 108 ? 5.836 -12.280 -5.240 1.00 64.56 108 SER A C 1
ATOM 836 O O . SER A 1 108 ? 6.744 -12.462 -4.436 1.00 64.56 108 SER A O 1
ATOM 838 N N . VAL A 1 109 ? 5.030 -11.219 -5.160 1.00 65.12 109 VAL A N 1
ATOM 839 C CA . VAL A 1 109 ? 5.198 -10.175 -4.137 1.00 65.12 109 VAL A CA 1
ATOM 840 C C . VAL A 1 109 ? 4.778 -10.684 -2.756 1.00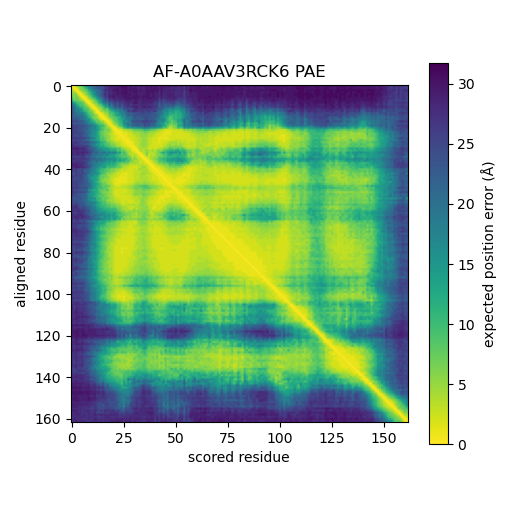 65.12 109 VAL A C 1
ATOM 842 O O . VAL A 1 109 ? 5.464 -10.441 -1.758 1.00 65.12 109 VAL A O 1
ATOM 845 N N . VAL A 1 110 ? 3.716 -11.489 -2.700 1.00 66.69 110 VAL A N 1
ATOM 846 C CA . VAL A 1 110 ? 3.292 -12.185 -1.474 1.00 66.69 110 VAL A CA 1
ATOM 847 C C . VAL A 1 110 ? 4.359 -13.191 -1.030 1.00 66.69 110 VAL A C 1
ATOM 849 O O . VAL A 1 110 ? 4.719 -13.259 0.142 1.00 66.69 110 VAL A O 1
ATOM 852 N N . TYR A 1 111 ? 4.944 -13.929 -1.973 1.00 62.97 111 TYR A N 1
ATOM 853 C CA . TYR A 1 111 ? 5.971 -14.920 -1.655 1.00 62.97 111 TYR A CA 1
ATOM 854 C C . TYR A 1 111 ? 7.288 -14.279 -1.181 1.00 62.97 111 TYR A C 1
ATOM 856 O O . TYR A 1 111 ? 7.888 -14.720 -0.200 1.00 62.97 111 TYR A O 1
ATOM 864 N N . VAL A 1 112 ? 7.719 -13.196 -1.836 1.00 65.44 112 VAL A N 1
ATOM 865 C CA . VAL A 1 112 ? 8.943 -12.459 -1.483 1.00 65.44 112 VAL A CA 1
ATOM 866 C C . VAL A 1 112 ? 8.796 -11.724 -0.151 1.00 65.44 112 VAL A C 1
ATOM 868 O O . VAL A 1 112 ? 9.771 -11.642 0.596 1.00 65.44 112 VAL A O 1
ATOM 871 N N . SER A 1 113 ? 7.605 -11.235 0.201 1.00 62.34 113 SER A N 1
ATOM 872 C CA . SER A 1 113 ? 7.364 -10.647 1.528 1.00 62.34 113 SER A CA 1
ATOM 873 C C . SER A 1 113 ? 7.347 -11.690 2.657 1.00 62.34 113 SER A C 1
ATOM 875 O O . SER A 1 113 ? 7.667 -11.344 3.791 1.00 62.34 113 SER A O 1
ATOM 877 N N . GLY A 1 114 ? 7.066 -12.965 2.361 1.00 63.12 114 GLY A N 1
ATOM 878 C CA . GLY A 1 114 ? 7.060 -14.055 3.347 1.00 63.12 114 GLY A CA 1
ATOM 879 C C . GLY A 1 114 ? 8.364 -14.856 3.490 1.00 63.12 114 GLY A C 1
ATOM 880 O O . GLY A 1 114 ? 8.551 -15.508 4.516 1.00 63.12 114 GLY A O 1
ATOM 881 N N . ASN A 1 115 ? 9.269 -14.845 2.499 1.00 61.38 115 ASN A N 1
ATOM 882 C CA . ASN A 1 115 ? 10.440 -15.738 2.480 1.00 61.38 115 ASN A CA 1
ATOM 883 C C . ASN A 1 115 ? 11.790 -14.988 2.358 1.00 61.38 115 ASN A C 1
ATOM 885 O O . ASN A 1 115 ? 12.043 -14.355 1.329 1.00 61.38 115 ASN A O 1
ATOM 889 N N . PRO A 1 116 ? 12.706 -15.093 3.346 1.00 52.72 116 PRO A N 1
ATOM 890 C CA . PRO A 1 116 ? 13.982 -14.370 3.357 1.00 52.72 116 PRO A CA 1
ATOM 891 C C . PRO A 1 116 ? 15.048 -14.885 2.366 1.00 52.72 116 PRO A C 1
ATOM 893 O O . PRO A 1 116 ? 16.079 -14.239 2.212 1.00 52.72 116 PRO A O 1
ATOM 896 N N . VAL A 1 117 ? 14.844 -16.021 1.685 1.00 50.56 117 VAL A N 1
ATOM 897 C CA . VAL A 1 117 ? 15.943 -16.752 1.010 1.00 50.56 117 VAL A CA 1
ATOM 898 C C . VAL A 1 117 ? 16.231 -16.307 -0.443 1.00 50.56 117 VAL A C 1
ATOM 900 O O . VAL A 1 117 ? 17.290 -16.625 -0.980 1.00 50.56 117 VAL A O 1
ATOM 903 N N . GLN A 1 118 ? 15.371 -15.522 -1.104 1.00 52.47 118 GLN A N 1
ATOM 904 C CA . GLN A 1 118 ? 15.620 -15.062 -2.487 1.00 52.47 118 GLN A CA 1
ATOM 905 C C . GLN A 1 118 ? 16.197 -13.637 -2.546 1.00 52.47 118 GLN A C 1
ATOM 907 O O . GLN A 1 118 ? 15.466 -12.660 -2.698 1.00 52.47 118 GLN A O 1
ATOM 912 N N . HIS A 1 119 ? 17.527 -13.519 -2.459 1.00 54.50 119 HIS A N 1
ATOM 913 C CA . HIS A 1 119 ? 18.242 -12.228 -2.496 1.00 54.50 119 HIS A CA 1
ATOM 914 C C . HIS A 1 119 ? 19.282 -12.074 -3.617 1.00 54.50 119 HIS A C 1
ATOM 916 O O . HIS A 1 119 ? 19.952 -11.049 -3.699 1.00 54.50 119 HIS A O 1
ATOM 922 N N . GLN A 1 120 ? 19.419 -13.038 -4.534 1.00 45.78 120 GLN A N 1
ATOM 923 C CA . GLN A 1 120 ? 20.505 -12.974 -5.523 1.00 45.78 120 GLN A CA 1
ATOM 924 C C . GLN A 1 120 ? 20.237 -12.088 -6.762 1.00 45.78 120 GLN A C 1
ATOM 926 O O . GLN A 1 120 ? 21.200 -11.758 -7.450 1.00 45.78 120 GLN A O 1
ATOM 931 N N . CYS A 1 121 ? 19.006 -11.615 -7.026 1.00 51.47 121 CYS A N 1
ATOM 932 C CA . CYS A 1 121 ? 18.693 -10.834 -8.247 1.00 51.47 121 CYS A CA 1
ATOM 933 C C . CYS A 1 121 ? 17.912 -9.513 -8.046 1.00 51.47 121 CYS A C 1
ATOM 935 O O . CYS A 1 121 ? 17.436 -8.944 -9.024 1.00 51.47 121 CYS A O 1
ATOM 937 N N . THR A 1 122 ? 17.782 -8.992 -6.822 1.00 57.88 122 THR A N 1
ATOM 938 C CA . THR A 1 122 ? 16.865 -7.869 -6.505 1.00 57.88 122 THR A CA 1
ATOM 939 C C . THR A 1 122 ? 17.506 -6.745 -5.684 1.00 57.88 122 THR A C 1
ATOM 941 O O . THR A 1 122 ? 16.836 -6.086 -4.897 1.00 57.88 122 THR A O 1
ATOM 944 N N . LYS A 1 123 ? 18.803 -6.475 -5.884 1.00 61.41 123 LYS A N 1
ATOM 945 C CA . LYS A 1 123 ? 19.536 -5.425 -5.141 1.00 61.41 123 LYS A CA 1
ATOM 946 C C . LYS A 1 123 ? 18.899 -4.033 -5.250 1.00 61.41 123 LYS A C 1
ATOM 948 O O . LYS A 1 123 ? 18.953 -3.247 -4.315 1.00 61.41 123 LYS A O 1
ATOM 953 N N . HIS A 1 124 ? 18.286 -3.720 -6.389 1.00 62.44 124 HIS A N 1
ATOM 954 C CA . HIS A 1 124 ? 17.686 -2.414 -6.676 1.00 62.44 124 HIS A CA 1
ATOM 955 C C . HIS A 1 124 ? 16.270 -2.223 -6.112 1.00 62.44 124 HIS A C 1
ATOM 957 O O . HIS A 1 124 ? 15.784 -1.098 -6.117 1.00 62.44 124 HIS A O 1
ATOM 963 N N . ILE A 1 125 ? 15.635 -3.280 -5.597 1.00 68.19 125 ILE A N 1
ATOM 964 C CA . ILE A 1 125 ? 14.358 -3.210 -4.857 1.00 68.19 125 ILE A CA 1
ATOM 965 C C . ILE A 1 125 ? 14.485 -3.746 -3.428 1.00 68.19 125 ILE A C 1
ATOM 967 O O . ILE A 1 125 ? 13.496 -3.936 -2.731 1.00 68.19 125 ILE A O 1
ATOM 971 N N . GLU A 1 126 ? 15.709 -4.007 -2.974 1.00 68.06 126 GLU A N 1
ATOM 972 C CA . GLU A 1 126 ? 15.969 -4.648 -1.690 1.00 68.06 126 GLU A CA 1
ATOM 973 C C . GLU A 1 126 ? 15.450 -3.812 -0.510 1.00 68.06 126 GLU A C 1
ATOM 975 O O . GLU A 1 126 ? 14.882 -4.362 0.430 1.00 68.06 126 GLU A O 1
ATOM 980 N N . MET A 1 127 ? 15.569 -2.483 -0.579 1.00 68.94 127 MET A N 1
ATOM 981 C CA . MET A 1 127 ? 15.050 -1.582 0.458 1.00 68.94 127 MET A CA 1
ATOM 982 C C . MET A 1 127 ? 13.525 -1.633 0.553 1.00 68.94 127 MET A C 1
ATOM 984 O O . MET A 1 127 ? 12.986 -1.757 1.651 1.00 68.94 127 MET A O 1
ATOM 988 N N . ASP A 1 128 ? 12.839 -1.598 -0.591 1.00 73.50 128 ASP A N 1
ATOM 989 C CA . ASP A 1 128 ? 11.388 -1.765 -0.657 1.00 73.50 128 ASP A CA 1
ATOM 990 C C . ASP A 1 128 ? 10.996 -3.139 -0.088 1.00 73.50 128 ASP A C 1
ATOM 992 O O . ASP A 1 128 ? 9.994 -3.273 0.624 1.00 73.50 128 ASP A O 1
ATOM 996 N N . ILE A 1 129 ? 11.802 -4.171 -0.379 1.00 73.88 129 ILE A N 1
ATOM 997 C CA . ILE A 1 129 ? 11.610 -5.528 0.134 1.00 73.88 129 ILE A CA 1
ATOM 998 C C . ILE A 1 129 ? 11.671 -5.571 1.652 1.00 73.88 129 ILE A C 1
ATOM 1000 O O . ILE A 1 129 ? 10.725 -6.029 2.299 1.00 73.88 129 ILE A O 1
ATOM 1004 N N . HIS A 1 130 ? 12.755 -5.062 2.224 1.00 77.06 130 HIS A N 1
ATOM 1005 C CA . HIS A 1 130 ? 12.932 -5.018 3.671 1.00 77.06 130 HIS A CA 1
ATOM 1006 C C . HIS A 1 130 ? 11.861 -4.170 4.355 1.00 77.06 130 HIS A C 1
ATOM 1008 O O . HIS A 1 130 ? 11.331 -4.594 5.380 1.00 77.06 130 HIS A O 1
ATOM 1014 N N . PHE A 1 131 ? 11.472 -3.036 3.766 1.00 76.62 131 PHE A N 1
ATOM 1015 C CA . PHE A 1 131 ? 10.435 -2.164 4.317 1.00 76.62 131 PHE A CA 1
ATOM 1016 C C . PHE A 1 131 ? 9.084 -2.876 4.450 1.00 76.62 131 PHE A C 1
ATOM 1018 O O . PHE A 1 131 ? 8.511 -2.926 5.539 1.00 76.62 131 PHE A O 1
ATOM 1025 N N . VAL A 1 132 ? 8.576 -3.476 3.369 1.00 77.38 132 VAL A N 1
ATOM 1026 C CA . VAL A 1 132 ? 7.285 -4.187 3.411 1.00 77.38 132 VAL A CA 1
ATOM 1027 C C . VAL A 1 132 ? 7.357 -5.379 4.369 1.00 77.38 132 VAL A C 1
ATOM 1029 O O . VAL A 1 132 ? 6.432 -5.593 5.154 1.00 77.38 132 VAL A O 1
ATOM 1032 N N . ARG A 1 133 ? 8.471 -6.122 4.368 1.00 76.69 133 ARG A N 1
ATOM 1033 C CA . ARG A 1 133 ? 8.692 -7.256 5.281 1.00 76.69 133 ARG A CA 1
ATOM 1034 C C . ARG A 1 133 ? 8.674 -6.858 6.747 1.00 76.69 133 ARG A C 1
ATOM 1036 O O . ARG A 1 133 ? 8.071 -7.562 7.556 1.00 76.69 133 ARG A O 1
ATOM 1043 N N . GLU A 1 134 ? 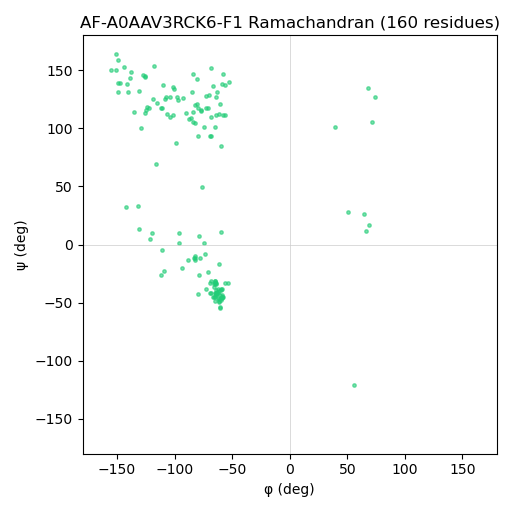9.318 -5.751 7.099 1.00 79.62 134 GLU A N 1
ATOM 1044 C CA . GLU A 1 134 ? 9.304 -5.229 8.464 1.00 79.62 134 GLU A CA 1
ATOM 1045 C C . GLU A 1 134 ? 7.861 -4.952 8.906 1.00 79.62 134 GLU A C 1
ATOM 1047 O O . GLU A 1 134 ? 7.439 -5.385 9.978 1.00 79.62 134 GLU A O 1
ATOM 1052 N N . LYS A 1 135 ? 7.056 -4.317 8.047 1.00 78.75 135 LYS A N 1
ATOM 1053 C CA . LYS A 1 135 ? 5.650 -4.014 8.350 1.00 78.75 135 LYS A CA 1
ATOM 1054 C C . LYS A 1 135 ? 4.769 -5.260 8.479 1.00 78.75 135 LYS A C 1
ATOM 1056 O O . LYS A 1 135 ? 3.890 -5.285 9.346 1.00 78.75 135 LYS A O 1
ATOM 1061 N N . VAL A 1 136 ? 5.016 -6.293 7.672 1.00 76.81 136 VAL A N 1
ATOM 1062 C CA . VAL A 1 136 ? 4.358 -7.606 7.807 1.00 76.81 136 VAL A CA 1
ATOM 1063 C C . VAL A 1 136 ? 4.772 -8.285 9.116 1.00 76.81 136 VAL A C 1
ATOM 1065 O O . VAL A 1 136 ? 3.917 -8.753 9.863 1.00 76.81 136 VAL A O 1
ATOM 1068 N N . SER A 1 137 ? 6.065 -8.273 9.450 1.00 74.88 137 SER A N 1
ATOM 1069 C CA . SER A 1 137 ? 6.601 -8.891 10.676 1.00 74.88 137 SER A CA 1
ATOM 1070 C C . SER A 1 137 ? 6.075 -8.226 11.951 1.00 74.88 137 SER A C 1
ATOM 1072 O O . SER A 1 137 ? 5.844 -8.897 12.952 1.00 74.88 137 SER A O 1
ATOM 1074 N N . LEU A 1 138 ? 5.820 -6.915 11.905 1.00 76.62 138 LEU A N 1
ATOM 1075 C CA . LEU A 1 138 ? 5.181 -6.161 12.988 1.00 76.62 138 LEU A CA 1
ATOM 1076 C C . LEU A 1 138 ? 3.664 -6.421 13.107 1.00 76.62 138 LEU A C 1
ATOM 1078 O O . LEU A 1 138 ? 3.004 -5.785 13.930 1.00 76.62 138 LEU A O 1
ATOM 1082 N N . GLY A 1 139 ? 3.084 -7.290 12.268 1.00 70.94 139 GLY A N 1
ATOM 1083 C CA . GLY A 1 139 ? 1.646 -7.590 12.241 1.00 70.94 139 GLY A CA 1
ATOM 1084 C C . GLY A 1 139 ? 0.773 -6.407 11.806 1.00 70.94 139 GLY A C 1
ATOM 1085 O O . GLY A 1 139 ? -0.449 -6.430 11.968 1.00 70.94 139 GLY A O 1
ATOM 1086 N N . GLN A 1 140 ? 1.391 -5.349 11.273 1.00 69.88 140 GLN A N 1
ATOM 1087 C CA . GLN A 1 140 ? 0.700 -4.134 10.838 1.00 69.88 140 GLN A CA 1
ATOM 1088 C C . GLN A 1 140 ? 0.030 -4.339 9.480 1.00 69.88 140 GLN A C 1
ATOM 1090 O O . GLN A 1 140 ? -0.986 -3.701 9.195 1.00 69.88 140 GLN A O 1
ATOM 1095 N N . LEU A 1 141 ? 0.574 -5.264 8.686 1.00 67.94 141 LEU A N 1
ATOM 1096 C CA . LEU A 1 141 ? 0.081 -5.642 7.373 1.00 67.94 141 LEU A CA 1
ATOM 1097 C C . LEU A 1 141 ? -0.159 -7.146 7.288 1.00 67.94 141 LEU A C 1
ATOM 1099 O O . LEU A 1 141 ? 0.619 -7.940 7.812 1.00 67.94 141 LEU A O 1
ATOM 1103 N N . PHE A 1 142 ? -1.189 -7.516 6.541 1.00 69.00 142 PHE A N 1
ATOM 1104 C CA . PHE A 1 142 ? -1.395 -8.866 6.046 1.00 69.00 142 PHE A CA 1
ATOM 1105 C C . PHE A 1 142 ? -1.477 -8.783 4.523 1.00 69.00 142 PHE A C 1
ATOM 1107 O O . PHE A 1 142 ? -2.348 -8.103 3.977 1.00 69.00 142 PHE A O 1
ATOM 1114 N N . GLY A 1 143 ? -0.532 -9.423 3.837 1.00 56.88 143 GLY A N 1
ATOM 1115 C CA . GLY A 1 143 ? -0.607 -9.585 2.389 1.00 56.88 143 GLY A CA 1
ATOM 1116 C C . GLY A 1 143 ? 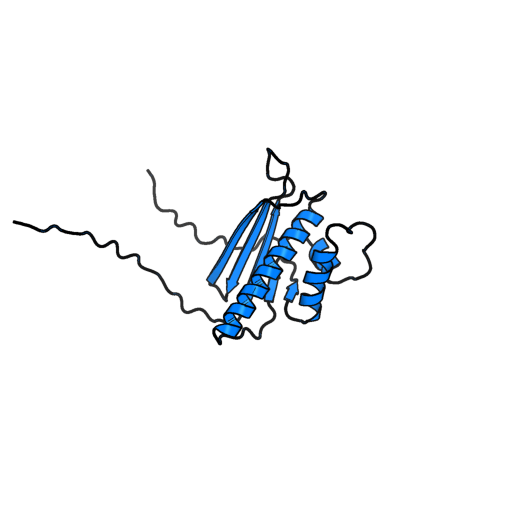-1.607 -10.689 2.079 1.00 56.88 143 GLY A C 1
ATOM 1117 O O . GLY A 1 143 ? -1.365 -11.836 2.446 1.00 56.88 143 GLY A O 1
ATOM 1118 N N . ASP A 1 144 ? -2.718 -10.349 1.429 1.00 56.69 144 ASP A N 1
ATOM 1119 C CA . ASP A 1 144 ? -3.701 -11.334 0.977 1.00 56.69 144 ASP A CA 1
ATOM 1120 C C . ASP A 1 144 ? -3.754 -11.340 -0.548 1.00 56.69 144 ASP A C 1
ATOM 1122 O O . ASP A 1 144 ? -4.016 -10.313 -1.186 1.00 56.69 144 ASP A O 1
ATOM 1126 N N . PHE A 1 145 ? -3.499 -12.508 -1.135 1.00 43.38 145 PHE A N 1
ATOM 1127 C CA . PHE A 1 145 ? -3.576 -12.689 -2.575 1.00 43.38 145 PHE A CA 1
ATOM 1128 C C . PHE A 1 145 ? -5.041 -12.788 -2.988 1.00 43.38 145 PHE A C 1
ATOM 1130 O O . PHE A 1 145 ? -5.734 -13.747 -2.641 1.00 43.38 145 PHE A O 1
ATOM 1137 N N . ARG A 1 146 ? -5.514 -11.824 -3.778 1.00 47.22 146 ARG A N 1
ATOM 1138 C CA . ARG A 1 146 ? -6.854 -11.885 -4.355 1.00 47.22 146 ARG A CA 1
ATOM 1139 C C . ARG A 1 146 ? -6.747 -11.715 -5.859 1.00 47.22 146 ARG A C 1
ATOM 1141 O O . ARG A 1 146 ? -6.374 -10.651 -6.336 1.00 47.22 146 ARG A O 1
ATOM 1148 N N . SER A 1 147 ? -7.074 -12.774 -6.598 1.00 33.41 147 SER A N 1
ATOM 1149 C CA . SER A 1 147 ? -7.184 -12.705 -8.052 1.00 33.41 147 SER A CA 1
ATOM 1150 C C . SER A 1 147 ? -8.185 -11.612 -8.434 1.00 33.41 147 SER A C 1
ATOM 1152 O O . SER A 1 147 ? -9.245 -11.478 -7.815 1.00 33.41 147 SER A O 1
ATOM 1154 N N . SER A 1 148 ? -7.840 -10.831 -9.455 1.00 38.00 148 SER A N 1
ATOM 1155 C CA . SER A 1 148 ? -8.460 -9.572 -9.901 1.00 38.00 148 SER A CA 1
ATOM 1156 C C . SER A 1 148 ? -9.944 -9.663 -10.314 1.00 38.00 148 SER A C 1
ATOM 1158 O O . SER A 1 148 ? -10.501 -8.720 -10.864 1.00 38.00 148 SER A O 1
ATOM 1160 N N . LEU A 1 149 ? -10.624 -10.781 -10.053 1.00 33.12 149 LEU A N 1
ATOM 1161 C CA . LEU A 1 149 ? -11.954 -11.107 -10.572 1.00 33.12 149 LEU A CA 1
ATOM 1162 C C . LEU A 1 149 ? -13.132 -10.779 -9.639 1.00 33.12 149 LEU A C 1
ATOM 1164 O O . LEU A 1 149 ? -14.249 -11.180 -9.939 1.00 33.12 149 LEU A O 1
ATOM 1168 N N . ASN A 1 150 ? -12.945 -10.050 -8.533 1.00 30.56 150 ASN A N 1
ATOM 1169 C CA . ASN A 1 150 ? -14.068 -9.648 -7.663 1.00 30.56 150 ASN A CA 1
ATOM 1170 C C . ASN A 1 150 ? -13.941 -8.235 -7.067 1.00 30.56 150 ASN A C 1
ATOM 1172 O O . ASN A 1 150 ? -14.433 -7.972 -5.969 1.00 30.56 150 ASN A O 1
ATOM 1176 N N . VAL A 1 151 ? -13.318 -7.302 -7.787 1.00 40.47 151 VAL A N 1
ATOM 1177 C CA . VAL A 1 151 ? -13.513 -5.875 -7.500 1.00 40.47 151 VAL A CA 1
ATOM 1178 C C . VAL A 1 151 ? -14.787 -5.464 -8.229 1.00 40.47 151 VAL A C 1
ATOM 1180 O O . VAL A 1 151 ? -14.797 -5.365 -9.453 1.00 40.47 151 VAL A O 1
ATOM 1183 N N . ARG A 1 152 ? -15.896 -5.268 -7.502 1.00 31.00 152 ARG A N 1
ATOM 1184 C CA . ARG A 1 152 ? -17.028 -4.541 -8.090 1.00 31.00 152 ARG A CA 1
ATOM 1185 C C . ARG A 1 152 ? -16.508 -3.144 -8.438 1.00 31.00 152 ARG A C 1
ATOM 1187 O O . ARG A 1 152 ? -16.045 -2.464 -7.522 1.00 31.00 152 ARG A O 1
ATOM 1194 N N . PRO A 1 153 ? -16.554 -2.711 -9.708 1.00 35.66 153 PRO A N 1
ATOM 1195 C CA . PRO A 1 153 ? -16.243 -1.328 -10.024 1.00 35.66 153 PRO A CA 1
ATOM 1196 C C . PRO A 1 153 ? -17.205 -0.416 -9.242 1.00 35.66 153 PRO A C 1
ATOM 1198 O O . PRO A 1 153 ? -18.357 -0.812 -9.012 1.00 35.66 153 PRO A O 1
ATOM 1201 N N . PRO A 1 154 ? -16.770 0.787 -8.817 1.00 39.47 154 PRO A N 1
ATOM 1202 C CA . PRO A 1 154 ? -17.701 1.779 -8.296 1.00 39.47 154 PRO A CA 1
ATOM 1203 C C . PRO A 1 154 ? -18.824 1.970 -9.327 1.00 39.47 154 PRO A C 1
ATOM 1205 O O . PRO A 1 154 ? -18.539 1.935 -10.530 1.00 39.47 154 PRO A O 1
ATOM 1208 N N . PRO A 1 155 ? -20.093 2.116 -8.904 1.00 31.31 155 PRO A N 1
ATOM 1209 C CA . PRO A 1 155 ? -21.188 2.301 -9.840 1.00 31.31 155 PRO A CA 1
ATOM 1210 C C . PRO A 1 155 ? -20.880 3.517 -10.715 1.00 31.31 155 PRO A C 1
ATOM 1212 O O . PRO A 1 155 ? -20.841 4.650 -10.240 1.00 31.31 155 PRO A O 1
ATOM 1215 N N . VAL A 1 156 ? -20.620 3.259 -11.997 1.00 44.38 156 VAL A N 1
ATOM 1216 C CA . VAL A 1 156 ? -20.514 4.301 -13.009 1.00 44.38 156 VAL A CA 1
ATOM 1217 C C . VAL A 1 156 ? -21.891 4.940 -13.090 1.00 44.38 156 VAL A C 1
ATOM 1219 O O . VAL A 1 156 ? -22.851 4.301 -13.527 1.00 44.38 156 VAL A O 1
ATOM 1222 N N . SER A 1 157 ? -21.992 6.191 -12.645 1.00 38.31 157 SER A N 1
ATOM 1223 C CA . SER A 1 157 ? -23.138 7.063 -12.887 1.00 38.31 157 SER A CA 1
ATOM 1224 C C . SER A 1 157 ? -23.289 7.234 -14.396 1.00 38.31 157 SER A C 1
ATOM 1226 O O . SER A 1 157 ? -22.743 8.156 -14.997 1.00 38.31 157 SER A O 1
ATOM 1228 N N . THR A 1 158 ? -23.977 6.294 -15.032 1.00 44.00 158 THR A N 1
ATOM 1229 C CA . THR A 1 158 ? -24.332 6.397 -16.441 1.00 44.00 158 THR A CA 1
ATOM 1230 C C . THR A 1 158 ? -25.544 7.312 -16.502 1.00 44.00 158 THR A C 1
ATOM 1232 O O . THR A 1 158 ? -26.674 6.860 -16.330 1.00 44.00 158 THR A O 1
ATOM 1235 N N . THR A 1 159 ? -25.307 8.605 -16.713 1.00 37.09 159 THR A N 1
ATOM 1236 C CA . THR A 1 159 ? -26.379 9.561 -16.997 1.00 37.09 159 THR A CA 1
ATOM 1237 C C . THR A 1 159 ? -26.033 10.368 -18.248 1.00 37.09 159 THR A C 1
ATOM 1239 O O . THR A 1 159 ? -25.276 11.325 -18.154 1.00 37.09 159 THR A O 1
ATOM 1242 N N . GLY A 1 160 ? -26.636 9.962 -19.380 1.00 33.12 160 GLY A N 1
ATOM 1243 C CA . GLY A 1 160 ? -26.885 10.737 -20.618 1.00 33.12 160 GLY A CA 1
ATOM 1244 C C . GLY A 1 160 ? -25.657 11.007 -21.504 1.00 33.12 160 GLY A C 1
ATOM 1245 O O . GLY A 1 160 ? -24.650 11.471 -21.001 1.00 33.12 160 GLY A O 1
ATOM 1246 N N . ALA A 1 161 ? -25.607 10.707 -22.812 1.00 33.38 161 ALA A N 1
ATOM 1247 C CA . ALA A 1 161 ? -26.472 11.228 -23.889 1.00 33.38 161 ALA A CA 1
ATOM 1248 C C . ALA A 1 161 ? -26.755 12.724 -23.646 1.00 33.38 161 ALA A C 1
ATOM 1250 O O . ALA A 1 161 ? -27.524 13.041 -22.742 1.00 33.38 161 ALA A O 1
ATOM 1251 N N . TYR A 1 162 ? -26.117 13.692 -24.308 1.00 39.38 162 TYR A N 1
ATOM 1252 C CA . TYR A 1 162 ? -25.753 13.861 -25.722 1.00 39.38 162 TYR A CA 1
ATOM 1253 C C . TYR A 1 162 ? -24.367 14.497 -25.885 1.00 39.38 162 TYR A C 1
ATOM 1255 O O . TYR A 1 162 ? -23.945 15.216 -24.951 1.00 39.38 162 TYR A O 1
#

Solvent-accessible surface area (backbone atoms only — not comparable to full-atom values): 9765 Å² total; per-residue (Å²): 135,89,81,87,90,78,86,78,84,78,80,81,80,84,81,73,94,63,61,76,56,42,45,40,34,40,35,49,36,43,59,41,64,33,85,89,77,45,23,17,34,26,32,36,42,32,23,44,48,91,42,82,76,47,71,52,76,44,68,44,92,60,76,49,96,42,50,71,53,27,35,44,56,23,49,37,50,49,50,52,50,50,51,50,53,50,51,52,30,43,76,71,73,52,65,64,86,49,56,28,37,42,32,39,75,53,67,63,54,55,50,57,53,72,44,92,83,84,66,91,87,44,79,94,50,41,67,50,47,52,52,51,28,51,40,39,74,69,52,52,35,42,78,46,84,49,74,85,84,74,73,78,71,76,83,76,85,84,74,76,90,131

Foldseek 3Di:
DDDDDDDDPPPDDDDDPADQAAKEKEKDKAQLPDVPPRFIWIKMWIDRHPDTDDIDIDTDPDHDPDRVRRQLVNQLVRVVVSVVVQVVCVVVVNHHPAAYEYEGQDPVNLVLLVDPPPDPPPPVCVVSSVNSNVCVVVSNYDYDYDHPPPDPPDPDPPDDDD

Mean predicted aligned error: 13.08 Å

Nearest PDB structures (foldseek):
  8u72-assembly1_I  TM=5.491E-01  e=1.239E-02  Thermoflavifilum thermophilum
  6ozp-assembly1_A  TM=4.749E-01  e=3.918E-02  Mus musculus
  5js1-assembly1_A  TM=4.545E-01  e=2.845E-02  Homo sapiens
  8oz6-assembly1_F  TM=5.358E-01  e=1.321E-01  Maribacter polysiphoniae
  8u72-assembly1_E  TM=5.362E-01  e=2.847E-01  Thermoflavifilum thermophilum

Radius of gyration: 19.81 Å; Cα contacts (8 Å, |Δi|>4): 248; chains: 1; bounding box: 50×67×44 Å

Sequence (162 aa):
MYNSLQSGHSRLWVLYPCSVSKLASFTDADWGGCPDTRQSISSYCVYLGDSLISWSVKRQQTLSGSSAEAEYKGVANVVSESCWIRNLLLELHFPISTTTVVHCDNVSVVYVSGNPVQHQCTKHIEMDIHFVREKVSLGQLFGDFRSSLNVRPPPVSTTGAY

Organism: Lithospermum erythrorhizon (NCBI:txid34254)

pLDDT: mean 70.75, std 18.67, range [28.69, 93.56]